Protein AF-A0A090KGE2-F1 (afdb_monomer_lite)

Foldseek 3Di:
DVVVVVVVVVVVVVVVVVVVVVVVVVVVCVQQVPPDPVSVVVQVVCVQQFPLSVCLSNVVADFFDFQVVSCVVGPFQDWDDLDQKIKTWGARVHHDDVPDDGQWTKMFMDGPRTTQWIWTGHPVDIGTSHHNDDPVRVVSVVVSVVVVVVVVVVVDD

Radius of gyration: 23.08 Å; chains: 1; bounding box: 48×28×90 Å

Secondary structure (DSSP, 8-state):
-HHHHHHHHHHHHHHHHHHHHHHHHHHHHHHHT--SHHHHHHHHHHHHH-HHHHHHHTTSS-TT-BHHHHHHTS--SEEEEETTEEEEEE-TT-SPPTT---SEEEEEEEETTEEEEEEEEETTEEEEEEE---HHHHHHHHHHHHHHHHHHHTT--

Structure (mmCIF, N/CA/C/O backbone):
data_AF-A0A090KGE2-F1
#
_entry.id   AF-A0A090KGE2-F1
#
loop_
_atom_site.group_PDB
_atom_site.id
_atom_site.type_symbol
_atom_site.label_atom_id
_atom_site.label_alt_id
_atom_site.label_comp_id
_atom_site.label_asym_id
_atom_site.label_entity_id
_atom_site.label_seq_id
_atom_site.pdbx_PDB_ins_code
_atom_site.Cartn_x
_atom_site.Cartn_y
_atom_site.Cartn_z
_atom_site.occupancy
_atom_site.B_iso_or_equiv
_atom_site.auth_seq_id
_atom_site.auth_comp_id
_atom_site.auth_asym_id
_atom_site.auth_atom_id
_atom_site.pdbx_PDB_model_num
ATOM 1 N N . MET A 1 1 ? 30.545 4.724 -55.487 1.00 61.41 1 MET A N 1
ATOM 2 C CA . MET A 1 1 ? 29.161 4.707 -54.943 1.00 61.41 1 MET A CA 1
ATOM 3 C C . MET A 1 1 ? 28.925 3.747 -53.760 1.00 61.41 1 MET A C 1
ATOM 5 O O . MET A 1 1 ? 28.133 4.095 -52.896 1.00 61.41 1 MET A O 1
ATOM 9 N N . GLY A 1 2 ? 29.614 2.603 -53.618 1.00 65.38 2 GLY A N 1
ATOM 10 C CA . GLY A 1 2 ? 29.309 1.614 -52.553 1.00 65.38 2 GLY A CA 1
ATOM 11 C C . GLY A 1 2 ? 29.518 2.047 -51.085 1.00 65.38 2 GLY A C 1
ATOM 12 O O . GLY A 1 2 ? 28.793 1.599 -50.198 1.00 65.38 2 GLY A O 1
ATOM 13 N N . ARG A 1 3 ? 30.453 2.966 -50.792 1.00 71.88 3 ARG A N 1
ATOM 14 C CA . ARG A 1 3 ? 30.736 3.408 -49.405 1.00 71.88 3 ARG A CA 1
ATOM 15 C C . ARG A 1 3 ? 29.619 4.265 -48.783 1.00 71.88 3 ARG A C 1
ATOM 17 O O . ARG A 1 3 ? 29.470 4.261 -47.562 1.00 71.88 3 ARG A O 1
ATOM 24 N N . ALA A 1 4 ? 28.825 4.969 -49.593 1.00 66.00 4 ALA A N 1
ATOM 25 C CA . ALA A 1 4 ? 27.730 5.817 -49.108 1.00 66.00 4 ALA A CA 1
ATOM 26 C C . ALA A 1 4 ? 26.524 4.987 -48.624 1.00 66.00 4 ALA A C 1
ATOM 28 O O . ALA A 1 4 ? 25.982 5.256 -47.554 1.00 66.00 4 ALA A O 1
ATOM 29 N N . LEU A 1 5 ? 26.177 3.917 -49.350 1.00 70.06 5 LEU A N 1
ATOM 30 C CA . LEU A 1 5 ? 25.080 3.002 -49.002 1.00 70.06 5 LEU A CA 1
ATOM 31 C C . LEU A 1 5 ? 25.370 2.178 -47.735 1.00 70.06 5 LEU A C 1
ATOM 33 O O . LEU A 1 5 ? 24.484 1.935 -46.917 1.00 70.06 5 LEU A O 1
ATOM 37 N N . LEU A 1 6 ? 26.632 1.794 -47.514 1.00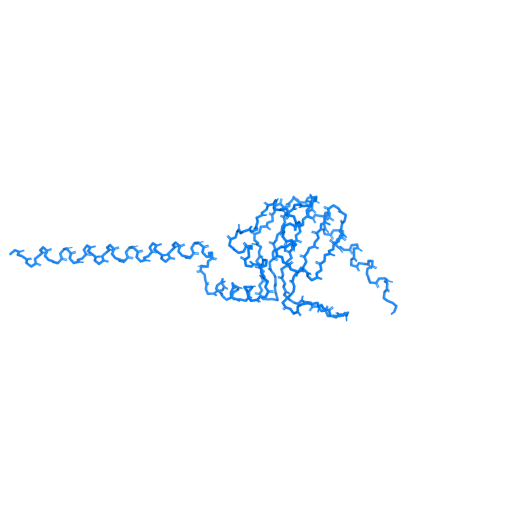 71.00 6 LEU A N 1
ATOM 38 C CA . LEU A 1 6 ? 27.039 1.101 -46.285 1.00 71.00 6 LEU A CA 1
ATOM 39 C C . LEU A 1 6 ? 26.922 1.999 -45.043 1.00 71.00 6 LEU A C 1
ATOM 41 O O . LEU A 1 6 ? 26.557 1.519 -43.968 1.00 71.00 6 LEU A O 1
ATOM 45 N N . ARG A 1 7 ? 27.195 3.305 -45.177 1.00 75.31 7 ARG A N 1
ATOM 46 C CA . ARG A 1 7 ? 27.075 4.270 -44.071 1.00 75.31 7 ARG A CA 1
ATOM 47 C C . ARG A 1 7 ? 25.619 4.506 -43.663 1.00 75.31 7 ARG A C 1
ATOM 49 O O . ARG A 1 7 ? 25.341 4.564 -42.467 1.00 75.31 7 ARG A O 1
ATOM 56 N N . THR A 1 8 ? 24.688 4.596 -44.613 1.00 77.62 8 THR A N 1
ATOM 57 C CA . THR A 1 8 ? 23.255 4.783 -44.312 1.00 77.62 8 THR A CA 1
ATOM 58 C C . THR A 1 8 ? 22.635 3.536 -43.685 1.00 77.62 8 THR A C 1
ATOM 60 O O . THR A 1 8 ? 21.885 3.658 -42.717 1.00 77.62 8 THR A O 1
ATOM 63 N N . ARG A 1 9 ? 23.004 2.334 -44.153 1.00 81.69 9 ARG A N 1
ATOM 64 C CA . ARG A 1 9 ? 22.551 1.065 -43.558 1.00 81.69 9 ARG A CA 1
ATOM 65 C C . ARG A 1 9 ? 23.031 0.902 -42.114 1.00 81.69 9 ARG A C 1
ATOM 67 O O . ARG A 1 9 ? 22.221 0.577 -41.253 1.00 81.69 9 ARG A O 1
ATOM 74 N N . LYS A 1 10 ? 24.311 1.184 -41.835 1.00 83.75 10 LYS A N 1
ATOM 75 C CA . LYS A 1 10 ? 24.852 1.149 -40.464 1.00 83.75 10 LYS A CA 1
ATOM 76 C C . LYS A 1 10 ? 24.126 2.132 -39.542 1.00 83.75 10 LYS A C 1
ATOM 78 O O . LYS A 1 10 ? 23.691 1.721 -38.477 1.00 83.75 10 LYS A O 1
ATOM 83 N N . ARG A 1 11 ? 23.911 3.381 -39.982 1.00 86.88 11 ARG A N 1
ATOM 84 C CA . ARG A 1 11 ? 23.159 4.385 -39.203 1.00 86.88 11 ARG A CA 1
ATOM 85 C C . ARG A 1 11 ? 21.742 3.921 -38.866 1.00 86.88 11 ARG A C 1
ATOM 87 O O . ARG A 1 11 ? 21.359 4.004 -37.710 1.00 86.88 11 ARG A O 1
ATOM 94 N N . ARG A 1 12 ? 20.998 3.379 -39.840 1.00 90.06 12 ARG A N 1
ATOM 95 C CA . ARG A 1 12 ? 19.636 2.864 -39.608 1.00 90.06 12 ARG A CA 1
ATOM 96 C C . ARG A 1 12 ? 19.611 1.736 -38.578 1.00 90.06 12 ARG A C 1
ATOM 98 O O . ARG A 1 12 ? 18.785 1.774 -37.679 1.00 90.06 12 ARG A O 1
ATOM 105 N N . ILE A 1 13 ? 20.539 0.780 -38.670 1.00 92.25 13 ILE A N 1
ATOM 106 C CA . ILE A 1 13 ? 20.633 -0.327 -37.704 1.00 92.25 13 ILE A CA 1
ATOM 107 C C . ILE A 1 13 ? 20.928 0.207 -36.299 1.00 92.25 13 ILE A C 1
ATOM 109 O O . ILE A 1 13 ? 20.253 -0.184 -35.352 1.00 92.25 13 ILE A O 1
ATOM 113 N N . THR A 1 14 ? 21.888 1.128 -36.159 1.00 92.94 14 THR A N 1
ATOM 114 C CA . THR A 1 14 ? 22.209 1.731 -34.859 1.00 92.94 14 THR A CA 1
ATOM 115 C C . THR A 1 14 ? 21.016 2.491 -34.284 1.00 92.94 14 THR A C 1
ATOM 117 O O . THR A 1 14 ? 20.705 2.312 -33.112 1.00 92.94 14 THR A O 1
ATOM 120 N N . THR A 1 15 ? 20.305 3.284 -35.093 1.00 94.19 15 THR A N 1
ATOM 121 C CA . THR A 1 15 ? 19.100 3.994 -34.641 1.00 94.19 15 THR A CA 1
ATOM 122 C C . THR A 1 15 ? 18.014 3.020 -34.189 1.00 94.19 15 THR A C 1
ATOM 124 O O . THR A 1 15 ? 17.496 3.181 -33.091 1.00 94.19 15 THR A O 1
ATOM 127 N N . CYS A 1 16 ? 17.717 1.973 -34.967 1.00 94.94 16 CYS A N 1
ATOM 128 C CA . CYS A 1 16 ? 16.731 0.961 -34.580 1.00 94.94 16 CYS A CA 1
ATOM 129 C C . CYS A 1 16 ? 17.111 0.245 -33.276 1.00 94.94 16 CYS A C 1
ATOM 131 O O . CYS A 1 16 ? 16.254 0.064 -32.417 1.00 94.94 16 CYS A O 1
ATOM 133 N N . ALA A 1 17 ? 18.384 -0.126 -33.107 1.00 96.00 17 ALA A N 1
ATOM 134 C CA . ALA A 1 17 ? 18.860 -0.778 -31.890 1.00 96.00 17 ALA A CA 1
ATOM 135 C C . ALA A 1 17 ? 18.731 0.138 -30.662 1.00 96.00 17 ALA A C 1
ATOM 137 O O . ALA A 1 17 ? 18.222 -0.291 -29.631 1.00 96.00 17 ALA A O 1
ATOM 138 N N . VAL A 1 18 ? 19.122 1.412 -30.781 1.00 96.62 18 VAL A N 1
ATOM 139 C CA . VAL A 1 18 ? 18.987 2.395 -29.693 1.00 96.62 18 VAL A CA 1
ATOM 140 C C . VAL A 1 18 ? 17.517 2.625 -29.341 1.00 96.62 18 VAL A C 1
ATOM 142 O O . VAL A 1 18 ? 17.166 2.590 -28.164 1.00 96.62 18 VAL A O 1
ATOM 145 N N . SER A 1 19 ? 16.642 2.801 -30.336 1.00 96.44 19 SER A N 1
ATOM 146 C CA . SER A 1 19 ? 15.202 2.962 -30.103 1.00 96.44 19 SER A CA 1
ATOM 147 C C . SER A 1 19 ? 14.593 1.744 -29.410 1.00 96.44 19 SER A C 1
ATOM 149 O O . SER A 1 19 ? 13.829 1.911 -28.464 1.00 96.44 19 SER A O 1
ATOM 151 N N . LEU A 1 20 ? 14.963 0.528 -29.823 1.00 97.44 20 LEU A N 1
ATOM 152 C CA . LEU A 1 20 ? 14.487 -0.702 -29.190 1.00 97.44 20 LEU A CA 1
ATOM 153 C C . LEU A 1 20 ? 14.943 -0.798 -27.727 1.00 97.44 20 LEU A C 1
ATOM 155 O O . LEU A 1 20 ? 14.132 -1.108 -26.858 1.00 97.44 20 LEU A O 1
ATOM 159 N N . CYS A 1 21 ? 16.208 -0.477 -27.442 1.00 97.12 21 CYS A N 1
ATOM 160 C CA . CYS A 1 21 ? 16.724 -0.438 -26.073 1.00 97.12 21 CYS A CA 1
ATOM 161 C C . CYS A 1 21 ? 15.972 0.578 -25.205 1.00 97.12 21 CYS A C 1
ATOM 163 O O . CYS A 1 21 ? 15.610 0.263 -24.075 1.00 97.12 21 CYS A O 1
ATOM 165 N N . LEU A 1 22 ? 15.694 1.776 -25.726 1.00 96.88 22 LEU A N 1
ATOM 166 C CA . LEU A 1 22 ? 14.942 2.796 -24.991 1.00 96.88 22 LEU A CA 1
ATOM 167 C C . LEU A 1 22 ? 13.507 2.346 -24.698 1.00 96.88 22 LEU A C 1
ATOM 169 O O . LEU A 1 22 ? 13.051 2.489 -23.567 1.00 96.88 22 LEU A O 1
ATOM 173 N N . VAL A 1 23 ? 12.817 1.752 -25.676 1.00 97.25 23 VAL A N 1
ATOM 174 C CA . VAL A 1 23 ? 11.467 1.199 -25.474 1.00 97.25 23 VAL A CA 1
ATOM 175 C C . VAL A 1 23 ? 11.485 0.090 -24.424 1.00 97.25 23 VAL A C 1
ATOM 177 O O . VAL A 1 23 ? 10.616 0.072 -23.555 1.00 97.25 23 VAL A O 1
ATOM 180 N N . ALA A 1 24 ? 12.480 -0.799 -24.452 1.00 96.69 24 ALA A N 1
ATOM 181 C CA . ALA A 1 24 ? 12.616 -1.865 -23.462 1.00 96.69 24 ALA A CA 1
ATOM 182 C C . ALA A 1 24 ? 12.844 -1.314 -22.044 1.00 96.69 24 ALA A C 1
ATOM 184 O O . ALA A 1 24 ? 12.183 -1.757 -21.106 1.00 96.69 24 ALA A O 1
ATOM 185 N N . ILE A 1 25 ? 13.719 -0.313 -21.887 1.00 95.69 25 ILE A N 1
ATOM 186 C CA . ILE A 1 25 ? 13.982 0.338 -20.594 1.00 95.69 25 ILE A CA 1
ATOM 187 C C . ILE A 1 25 ? 12.724 1.042 -20.078 1.00 95.69 25 ILE A C 1
ATOM 189 O O . ILE A 1 25 ? 12.342 0.830 -18.932 1.00 95.69 25 ILE A O 1
ATOM 193 N N . LEU A 1 26 ? 12.045 1.828 -20.918 1.00 95.62 26 LEU A N 1
ATOM 194 C CA . LEU A 1 26 ? 10.816 2.527 -20.528 1.00 95.62 26 LEU A CA 1
ATOM 195 C C . LEU A 1 26 ? 9.692 1.551 -20.168 1.00 95.62 26 LEU A C 1
ATOM 197 O O . LEU A 1 26 ? 8.982 1.771 -19.190 1.00 95.62 26 LEU A O 1
ATOM 201 N N . SER A 1 27 ? 9.565 0.451 -20.912 1.00 94.69 27 SER A N 1
ATOM 202 C CA . SER A 1 27 ? 8.592 -0.605 -20.613 1.00 94.69 27 SER A CA 1
ATOM 203 C C . SER A 1 27 ? 8.903 -1.282 -19.279 1.00 94.69 27 SER A C 1
ATOM 205 O O . SER A 1 27 ? 7.994 -1.508 -18.485 1.00 94.69 27 SER A O 1
ATOM 207 N N . ALA A 1 28 ? 10.181 -1.546 -18.987 1.00 93.50 28 ALA A N 1
ATOM 208 C CA . ALA A 1 28 ? 10.601 -2.083 -17.698 1.00 93.50 28 ALA A CA 1
ATOM 209 C C . ALA A 1 28 ? 10.335 -1.087 -16.554 1.00 93.50 28 ALA A C 1
ATOM 211 O O . ALA A 1 28 ? 9.705 -1.454 -15.568 1.00 93.50 28 ALA A O 1
ATOM 212 N N . CYS A 1 29 ? 10.723 0.182 -16.686 1.00 94.00 29 CYS A N 1
ATOM 213 C CA . CYS A 1 29 ? 10.439 1.212 -15.679 1.00 94.00 29 CYS A CA 1
ATOM 214 C C . CYS A 1 29 ? 8.935 1.381 -15.429 1.00 94.00 29 CYS A C 1
ATOM 216 O O . CYS A 1 29 ? 8.513 1.503 -14.279 1.00 94.00 29 CYS A O 1
ATOM 218 N N . SER A 1 30 ? 8.125 1.330 -16.490 1.00 92.12 30 SER A N 1
ATOM 219 C CA . SER A 1 30 ? 6.667 1.408 -16.406 1.00 92.12 30 SER A CA 1
ATOM 220 C C . SER A 1 30 ? 6.066 0.186 -15.707 1.00 92.12 30 SER A C 1
ATOM 222 O O . SER A 1 30 ? 5.329 0.359 -14.737 1.00 92.12 30 SER A O 1
ATOM 224 N N . TYR A 1 31 ? 6.436 -1.032 -16.122 1.00 91.81 31 TYR A N 1
ATOM 225 C CA . TYR A 1 31 ? 5.950 -2.280 -15.521 1.00 91.81 31 TYR A CA 1
ATOM 226 C C . TYR A 1 31 ? 6.325 -2.380 -14.040 1.00 91.81 31 TYR A C 1
ATOM 228 O O . TYR A 1 31 ? 5.485 -2.669 -13.195 1.00 91.81 31 TYR A O 1
ATOM 236 N N . TRP A 1 32 ? 7.582 -2.078 -13.708 1.00 91.94 32 TRP A N 1
ATOM 237 C CA . TRP A 1 32 ? 8.069 -2.119 -12.332 1.00 91.94 32 TRP A CA 1
ATOM 238 C C . TRP A 1 32 ? 7.671 -0.882 -11.528 1.00 91.94 32 TRP A C 1
ATOM 240 O O . TRP A 1 32 ? 7.913 -0.860 -10.329 1.00 91.94 32 TRP A O 1
ATOM 250 N N . ARG A 1 33 ? 7.089 0.153 -12.148 1.00 91.94 33 ARG A N 1
ATOM 251 C CA . ARG A 1 33 ? 6.740 1.439 -11.515 1.00 91.94 33 ARG A CA 1
ATOM 252 C C . ARG A 1 33 ? 7.921 2.085 -10.769 1.00 91.94 33 ARG A C 1
ATOM 254 O O . ARG A 1 33 ? 7.728 2.697 -9.719 1.00 91.94 33 ARG A O 1
ATOM 261 N N . ILE A 1 34 ? 9.134 1.926 -11.302 1.00 94.56 34 ILE A N 1
ATOM 262 C CA . ILE A 1 34 ? 10.385 2.477 -10.758 1.00 94.56 34 ILE A CA 1
ATOM 263 C C . ILE A 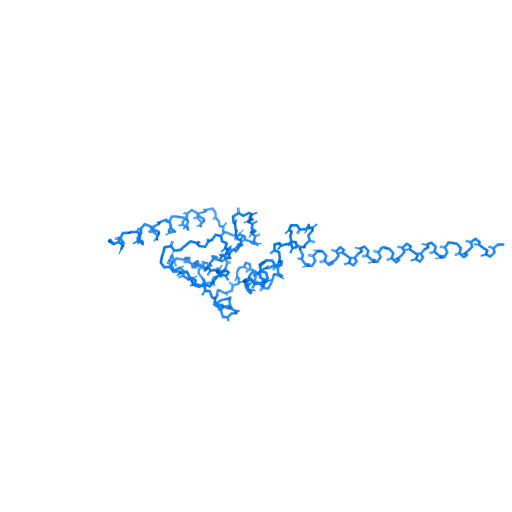1 34 ? 10.899 3.525 -11.745 1.00 94.56 34 ILE A C 1
ATOM 265 O O . ILE A 1 34 ? 11.403 3.182 -12.816 1.00 94.56 34 ILE A O 1
ATOM 269 N N . TRP A 1 35 ? 10.771 4.800 -11.373 1.00 94.44 35 TRP A N 1
ATOM 270 C CA . TRP A 1 35 ? 11.193 5.943 -12.196 1.00 94.44 35 TRP A CA 1
ATOM 271 C C . TRP A 1 35 ? 12.401 6.675 -11.620 1.00 94.44 35 TRP A C 1
ATOM 273 O O . TRP A 1 35 ? 13.063 7.439 -12.319 1.00 94.44 35 TRP A O 1
ATOM 283 N N . SER A 1 36 ? 12.704 6.431 -10.349 1.00 94.00 36 SER A N 1
ATOM 284 C CA . SER A 1 36 ? 13.794 7.071 -9.631 1.00 94.00 36 SER A CA 1
ATOM 285 C C . SER A 1 36 ? 14.593 6.066 -8.804 1.00 94.00 36 SER A C 1
ATOM 287 O O . SER A 1 36 ? 14.133 4.966 -8.486 1.00 94.00 36 SER A O 1
ATOM 289 N N . TYR A 1 37 ? 15.798 6.469 -8.395 1.00 93.88 37 TYR A N 1
ATOM 290 C CA . TYR A 1 37 ? 16.566 5.718 -7.401 1.00 93.88 37 TYR A CA 1
ATOM 291 C C . TYR A 1 37 ? 15.807 5.597 -6.066 1.00 93.88 37 TYR A C 1
ATOM 293 O O . TYR A 1 37 ? 15.887 4.563 -5.403 1.00 93.88 37 TYR A O 1
ATOM 301 N N . GLY A 1 38 ? 15.018 6.617 -5.707 1.00 94.44 38 GLY A N 1
ATOM 302 C CA . GLY A 1 38 ? 14.137 6.593 -4.540 1.00 94.44 38 GLY A CA 1
ATOM 303 C C . GLY A 1 38 ? 13.139 5.437 -4.604 1.00 94.44 38 GLY A C 1
ATOM 304 O O . GLY A 1 38 ? 13.095 4.628 -3.678 1.00 94.44 38 GLY A O 1
ATOM 305 N N . ASP A 1 39 ? 12.434 5.283 -5.729 1.00 93.50 39 ASP A N 1
ATOM 306 C CA . ASP A 1 39 ? 11.496 4.172 -5.943 1.00 93.50 39 ASP A CA 1
ATOM 307 C C . ASP A 1 39 ? 12.188 2.813 -5.865 1.00 93.50 39 ASP A C 1
ATOM 309 O O . ASP A 1 39 ? 11.660 1.893 -5.247 1.00 93.50 39 ASP A O 1
ATOM 313 N N . LEU A 1 40 ? 13.381 2.684 -6.458 1.00 94.56 40 LEU A N 1
ATOM 314 C CA . LEU A 1 40 ? 14.150 1.441 -6.408 1.00 94.56 40 LEU A CA 1
ATOM 315 C C . LEU A 1 40 ? 14.540 1.089 -4.968 1.00 94.56 40 LEU A C 1
ATOM 317 O O . LEU A 1 40 ? 14.370 -0.053 -4.540 1.00 94.56 40 LEU A O 1
ATOM 321 N N . SER A 1 41 ? 15.049 2.065 -4.214 1.00 94.31 41 SER A N 1
ATOM 322 C CA . SER A 1 41 ? 15.445 1.871 -2.817 1.00 94.31 41 SER A CA 1
ATOM 323 C C . SER A 1 41 ? 14.251 1.486 -1.939 1.00 94.31 41 SER A C 1
ATOM 325 O O . SER A 1 41 ? 14.347 0.553 -1.137 1.00 94.31 41 SER A O 1
ATOM 327 N N . LEU A 1 42 ? 13.104 2.135 -2.157 1.00 94.00 42 LEU A N 1
ATOM 328 C CA . LEU A 1 42 ? 11.859 1.850 -1.464 1.00 94.00 42 LEU A CA 1
ATOM 329 C C . LEU A 1 42 ? 11.324 0.462 -1.827 1.00 94.00 42 LEU A C 1
ATOM 331 O O . LEU A 1 42 ? 10.978 -0.310 -0.938 1.00 94.00 42 LEU A O 1
ATOM 335 N N . TYR A 1 43 ? 11.319 0.109 -3.112 1.00 94.56 43 TYR A N 1
ATOM 336 C CA . TYR A 1 43 ? 10.922 -1.213 -3.589 1.00 94.56 43 TYR A CA 1
ATOM 337 C C . TYR A 1 43 ? 11.763 -2.322 -2.952 1.00 94.56 43 TYR A C 1
ATOM 339 O O . TYR A 1 43 ? 11.218 -3.300 -2.441 1.00 94.56 43 TYR A O 1
ATOM 347 N N . LEU A 1 44 ? 13.093 -2.174 -2.949 1.00 93.06 44 LEU A N 1
ATOM 348 C CA . LEU A 1 44 ? 13.999 -3.161 -2.360 1.00 93.06 44 LEU A CA 1
ATOM 349 C C . LEU A 1 44 ? 13.803 -3.297 -0.848 1.00 93.06 44 LEU A C 1
ATOM 351 O O . LEU A 1 44 ? 13.886 -4.415 -0.336 1.00 93.06 44 LEU A O 1
ATOM 355 N N . ARG A 1 45 ? 13.519 -2.190 -0.150 1.00 91.62 45 ARG A N 1
ATOM 356 C CA . ARG A 1 45 ? 13.159 -2.200 1.271 1.00 91.62 45 ARG A CA 1
ATOM 357 C C . ARG A 1 45 ? 11.853 -2.970 1.480 1.00 91.62 45 ARG A C 1
ATOM 359 O O . ARG A 1 45 ? 11.852 -4.001 2.142 1.00 91.62 45 ARG A O 1
ATOM 366 N N . LEU A 1 46 ? 10.764 -2.547 0.843 1.00 91.81 46 LEU A N 1
ATOM 367 C CA . LEU A 1 46 ? 9.434 -3.135 1.039 1.00 91.81 46 LEU A CA 1
ATOM 368 C C . LEU A 1 46 ? 9.356 -4.610 0.627 1.00 91.81 46 LEU A C 1
ATOM 370 O O . LEU A 1 46 ? 8.758 -5.411 1.343 1.00 91.81 46 LEU A O 1
ATOM 374 N N . ARG A 1 47 ? 10.020 -4.996 -0.470 1.00 90.81 47 ARG A N 1
ATOM 375 C CA . ARG A 1 47 ? 10.073 -6.389 -0.942 1.00 90.81 47 ARG A CA 1
ATOM 376 C C . ARG A 1 47 ? 10.651 -7.345 0.104 1.00 90.81 47 ARG A C 1
ATOM 378 O O . ARG A 1 47 ? 10.251 -8.504 0.131 1.00 90.81 47 ARG A O 1
ATOM 385 N N . ARG A 1 48 ? 11.606 -6.897 0.925 1.00 85.88 48 ARG A N 1
ATOM 386 C CA . ARG A 1 48 ? 12.220 -7.740 1.965 1.00 85.88 48 ARG A CA 1
ATOM 387 C C . ARG A 1 48 ? 11.315 -7.935 3.175 1.00 85.88 48 ARG A C 1
ATOM 389 O O . ARG A 1 48 ? 11.427 -8.959 3.834 1.00 85.88 48 ARG A O 1
ATOM 396 N N . HIS A 1 49 ? 10.455 -6.963 3.458 1.00 83.31 49 HIS A N 1
ATOM 397 C CA . HIS A 1 49 ? 9.753 -6.877 4.735 1.00 83.31 49 HIS A CA 1
ATOM 398 C C . HIS A 1 49 ? 8.287 -7.288 4.669 1.00 83.31 49 HIS A C 1
ATOM 400 O O . HIS A 1 49 ? 7.734 -7.726 5.669 1.00 83.31 49 HIS A O 1
ATOM 406 N N . SER A 1 50 ? 7.642 -7.145 3.512 1.00 88.00 50 SER A N 1
ATOM 407 C CA . SER A 1 50 ? 6.206 -7.369 3.408 1.00 88.00 50 SER A CA 1
ATOM 408 C C . SER A 1 50 ? 5.845 -7.980 2.052 1.00 88.00 50 SER A C 1
ATOM 410 O O . SER A 1 50 ? 5.850 -7.279 1.032 1.00 88.00 50 SER A O 1
ATOM 412 N N . PRO A 1 51 ? 5.493 -9.283 2.011 1.00 90.88 51 PRO A N 1
ATOM 413 C CA . PRO A 1 51 ? 4.963 -9.917 0.805 1.00 90.88 51 PRO A CA 1
ATOM 414 C C . PRO A 1 51 ? 3.747 -9.170 0.246 1.00 90.88 51 PRO A C 1
ATOM 416 O O . PRO A 1 51 ? 3.599 -9.062 -0.971 1.00 90.88 51 PRO A O 1
ATOM 419 N N . VAL A 1 52 ? 2.917 -8.585 1.120 1.00 95.12 52 VAL A N 1
ATOM 420 C CA . VAL A 1 52 ? 1.760 -7.797 0.689 1.00 95.12 52 VAL A CA 1
ATOM 421 C C . VAL A 1 52 ? 2.168 -6.467 0.055 1.00 95.12 52 VAL A C 1
ATOM 423 O O . VAL A 1 52 ? 1.595 -6.095 -0.963 1.00 95.12 52 VAL A O 1
ATOM 426 N N . ALA A 1 53 ? 3.211 -5.789 0.549 1.00 95.19 53 ALA A N 1
ATOM 427 C CA . ALA A 1 53 ? 3.726 -4.581 -0.101 1.00 95.19 53 ALA A CA 1
ATOM 428 C C . ALA A 1 53 ? 4.249 -4.880 -1.513 1.00 95.19 53 ALA A C 1
ATOM 430 O O . ALA A 1 53 ? 4.023 -4.105 -2.441 1.00 95.19 53 ALA A O 1
ATOM 431 N N . HIS A 1 54 ? 4.894 -6.034 -1.706 1.00 94.19 54 HIS A N 1
ATOM 432 C CA . HIS A 1 54 ? 5.302 -6.489 -3.033 1.00 94.19 54 HIS A CA 1
ATOM 433 C C . HIS A 1 54 ? 4.097 -6.764 -3.948 1.00 94.19 54 HIS A C 1
ATOM 435 O O . HIS A 1 54 ? 4.094 -6.332 -5.102 1.00 94.19 54 HIS A O 1
ATOM 441 N N . ALA A 1 55 ? 3.060 -7.429 -3.431 1.00 95.56 55 ALA A N 1
ATOM 442 C CA . ALA A 1 55 ? 1.829 -7.691 -4.174 1.00 95.56 55 ALA A CA 1
ATOM 443 C C . ALA A 1 55 ? 1.092 -6.395 -4.564 1.00 95.56 55 ALA A C 1
ATOM 445 O O . ALA A 1 55 ? 0.636 -6.264 -5.699 1.00 95.56 55 ALA A O 1
ATOM 446 N N . LEU A 1 56 ? 1.039 -5.409 -3.664 1.00 96.38 56 LEU A N 1
ATOM 447 C CA . LEU A 1 56 ? 0.502 -4.071 -3.929 1.00 96.38 56 LEU A CA 1
ATOM 448 C C . LEU A 1 56 ? 1.315 -3.327 -4.992 1.00 96.38 56 LEU A C 1
ATOM 450 O O . LEU A 1 56 ? 0.751 -2.693 -5.884 1.00 96.38 56 LEU A O 1
ATOM 454 N N . TRP A 1 57 ? 2.645 -3.420 -4.930 1.00 96.06 57 TRP A N 1
ATOM 455 C CA . TRP A 1 57 ? 3.536 -2.744 -5.871 1.00 96.06 57 TRP A CA 1
ATOM 456 C C . TRP A 1 57 ? 3.291 -3.179 -7.319 1.00 96.06 57 TRP A C 1
ATOM 458 O O . TRP A 1 57 ? 3.226 -2.335 -8.216 1.00 96.06 57 TRP A O 1
ATOM 468 N N . HIS A 1 58 ? 3.112 -4.485 -7.528 1.00 94.19 58 HIS A N 1
ATOM 469 C CA . HIS A 1 58 ? 2.865 -5.090 -8.841 1.00 94.19 58 HIS A CA 1
ATOM 470 C C . HIS A 1 58 ? 1.379 -5.184 -9.211 1.00 94.19 58 HIS A C 1
ATOM 472 O O . HIS A 1 58 ? 1.048 -5.719 -10.263 1.00 94.19 58 HIS A O 1
ATOM 478 N N . GLY A 1 59 ? 0.477 -4.655 -8.376 1.00 94.69 59 GLY A N 1
ATOM 479 C CA . GLY A 1 59 ? -0.960 -4.635 -8.659 1.00 94.69 59 GLY A CA 1
ATOM 480 C C . GLY A 1 59 ? -1.646 -6.002 -8.587 1.00 94.69 59 GLY A C 1
ATOM 481 O O . GLY A 1 59 ? -2.709 -6.172 -9.171 1.00 94.69 59 GLY A O 1
ATOM 482 N N . ALA A 1 60 ? -1.064 -6.973 -7.878 1.00 95.44 60 ALA A N 1
ATOM 483 C CA . ALA A 1 60 ? -1.736 -8.236 -7.561 1.00 95.44 60 ALA A CA 1
ATOM 484 C C . ALA A 1 60 ? -2.830 -8.052 -6.492 1.00 95.44 60 ALA A C 1
ATOM 486 O O . ALA A 1 60 ? -3.776 -8.831 -6.434 1.00 95.44 60 ALA A O 1
ATOM 487 N N . VAL A 1 61 ? -2.708 -7.005 -5.669 1.00 97.25 61 VAL A N 1
ATOM 488 C CA . VAL A 1 61 ? -3.745 -6.537 -4.742 1.00 97.25 61 VAL A CA 1
ATOM 489 C C . VAL A 1 61 ? -4.198 -5.151 -5.194 1.00 97.25 61 VAL A C 1
ATOM 491 O O . VAL A 1 61 ? -3.383 -4.238 -5.333 1.00 97.25 61 VAL A O 1
ATOM 494 N N . LEU A 1 62 ? -5.499 -5.006 -5.438 1.00 97.88 62 LEU A N 1
ATOM 495 C CA . LEU A 1 62 ? -6.135 -3.811 -6.003 1.00 97.88 62 LEU A CA 1
ATOM 496 C C . LEU A 1 62 ? -7.290 -3.317 -5.112 1.00 97.88 62 LEU A C 1
ATOM 498 O O . LEU A 1 62 ? -7.770 -4.086 -4.268 1.00 97.88 62 LEU A O 1
ATOM 502 N N . PRO A 1 63 ? -7.789 -2.080 -5.312 1.00 98.50 63 PRO A N 1
ATOM 503 C CA . PRO A 1 63 ? -9.046 -1.647 -4.708 1.00 98.50 63 PRO A CA 1
ATOM 504 C C . PRO A 1 63 ? -10.163 -2.673 -4.933 1.00 98.50 63 PRO A C 1
ATOM 506 O O . PRO A 1 63 ? -10.303 -3.226 -6.024 1.00 98.50 63 PRO A O 1
ATOM 509 N N . GLY A 1 64 ? -10.950 -2.944 -3.895 1.00 98.31 64 GLY A N 1
ATOM 510 C CA . GLY A 1 64 ? -12.058 -3.896 -3.924 1.00 98.31 64 GLY A CA 1
ATOM 511 C C . GLY A 1 64 ? -11.669 -5.368 -3.751 1.00 98.31 64 GLY A C 1
ATOM 512 O O . GLY A 1 64 ? -12.571 -6.209 -3.699 1.00 98.31 64 GLY A O 1
ATOM 513 N N . SER A 1 65 ? -10.373 -5.698 -3.644 1.00 98.31 65 SER A N 1
ATOM 514 C CA . SER A 1 65 ? -9.922 -7.071 -3.362 1.00 98.31 65 SER A CA 1
ATOM 515 C C . SER A 1 65 ? -10.516 -7.579 -2.046 1.00 98.31 65 SER A C 1
ATOM 517 O O . SER A 1 65 ? -10.636 -6.818 -1.084 1.00 98.31 65 SER A O 1
ATOM 519 N N . GLN A 1 66 ? -10.869 -8.866 -2.006 1.00 98.06 66 GLN A N 1
ATOM 520 C CA . GLN A 1 66 ? -11.428 -9.504 -0.812 1.00 98.06 66 GLN A CA 1
ATOM 521 C C . GLN A 1 66 ? -10.360 -9.614 0.274 1.00 98.06 66 GLN A C 1
ATOM 523 O O . GLN A 1 66 ? -9.294 -10.189 0.040 1.00 98.06 66 GLN A O 1
ATOM 528 N N . ILE A 1 67 ? -10.658 -9.104 1.467 1.00 96.94 67 ILE A N 1
ATOM 529 C CA . ILE A 1 67 ? -9.682 -9.027 2.552 1.00 96.94 67 ILE A CA 1
ATOM 530 C C . ILE A 1 67 ? -9.203 -10.405 3.006 1.00 96.94 67 ILE A C 1
ATOM 532 O O . ILE A 1 67 ? -8.009 -10.592 3.214 1.00 96.94 67 ILE A O 1
ATOM 536 N N . ASP A 1 68 ? -10.090 -11.399 3.021 1.00 96.44 68 ASP A N 1
ATOM 537 C CA . ASP A 1 68 ? -9.756 -12.771 3.415 1.00 96.44 68 ASP A CA 1
ATOM 538 C C . ASP A 1 68 ? -8.714 -13.407 2.492 1.00 96.44 68 ASP A C 1
ATOM 540 O O . ASP A 1 68 ? -7.849 -14.149 2.947 1.00 96.44 68 ASP A O 1
ATOM 544 N N . GLN A 1 69 ? -8.741 -13.085 1.194 1.00 95.62 69 GLN A N 1
ATOM 545 C CA . GLN A 1 69 ? -7.731 -13.569 0.247 1.00 95.62 69 GLN A CA 1
ATOM 546 C C . GLN A 1 69 ? -6.370 -12.913 0.508 1.00 95.62 69 GLN A C 1
ATOM 548 O O . GLN A 1 69 ? -5.332 -13.567 0.410 1.00 95.62 69 GLN A O 1
ATOM 553 N N . VAL A 1 70 ? -6.375 -11.631 0.886 1.00 95.75 70 VAL A N 1
ATOM 554 C CA . VAL A 1 70 ? -5.158 -10.876 1.215 1.00 95.75 70 VAL A CA 1
ATOM 555 C C . VAL A 1 70 ? -4.567 -11.328 2.555 1.00 95.75 70 VAL A C 1
ATOM 557 O O . VAL A 1 70 ? -3.348 -11.456 2.694 1.00 95.75 70 VAL A O 1
ATOM 560 N N . ILE A 1 71 ? -5.417 -11.649 3.530 1.00 94.94 71 ILE A N 1
ATOM 561 C CA . ILE A 1 71 ? -4.998 -12.280 4.783 1.00 94.94 71 ILE A CA 1
ATOM 562 C C . ILE A 1 71 ? -4.479 -13.691 4.502 1.00 94.94 71 ILE A C 1
ATOM 564 O O . ILE A 1 71 ? -3.437 -14.045 5.021 1.00 94.94 71 ILE A O 1
ATOM 568 N N . ALA A 1 72 ? -5.118 -14.482 3.637 1.00 92.75 72 ALA A N 1
ATOM 569 C CA . ALA A 1 72 ? -4.659 -15.839 3.332 1.00 92.75 72 ALA A CA 1
ATOM 570 C C . ALA A 1 72 ? -3.287 -15.875 2.633 1.00 92.75 72 ALA A C 1
ATOM 572 O O . ALA A 1 72 ? -2.505 -16.800 2.852 1.00 92.75 72 ALA A O 1
ATOM 573 N N . MET A 1 73 ? -2.971 -14.876 1.797 1.00 89.62 73 MET A N 1
ATOM 574 C CA . MET A 1 73 ? -1.676 -14.793 1.105 1.00 89.62 73 MET A CA 1
ATOM 575 C C . MET A 1 73 ? -0.533 -14.258 1.980 1.00 89.62 73 MET A C 1
ATOM 577 O O . MET A 1 73 ? 0.618 -14.241 1.539 1.00 89.62 73 MET A O 1
ATOM 581 N N . SER A 1 74 ? -0.826 -13.761 3.181 1.00 88.56 74 SER A N 1
ATOM 582 C CA . SER A 1 74 ? 0.152 -13.097 4.041 1.00 88.56 74 SER A CA 1
ATOM 583 C C . SER A 1 74 ? -0.057 -13.469 5.513 1.00 88.56 74 SER A C 1
ATOM 585 O O . SER A 1 74 ? -0.936 -14.244 5.855 1.00 88.56 74 SER A O 1
ATOM 587 N N . ARG A 1 75 ? 0.801 -13.004 6.419 1.00 89.38 75 ARG A N 1
ATOM 588 C CA . ARG A 1 75 ? 0.556 -13.130 7.863 1.00 89.38 75 ARG A CA 1
ATOM 589 C C . ARG A 1 75 ? 0.580 -11.727 8.451 1.00 89.38 75 ARG A C 1
ATOM 591 O O . ARG A 1 75 ? 1.677 -11.190 8.597 1.00 89.38 75 ARG A O 1
ATOM 598 N N . PRO A 1 76 ? -0.583 -11.089 8.659 1.00 94.12 76 PRO A N 1
ATOM 599 C CA . PRO A 1 76 ? -0.618 -9.764 9.258 1.00 94.12 76 PRO A CA 1
ATOM 600 C C . PRO A 1 76 ? -0.158 -9.823 10.713 1.00 94.12 76 PRO A C 1
ATOM 602 O O . PRO A 1 76 ? -0.390 -10.823 11.390 1.00 94.12 76 PRO A O 1
ATOM 605 N N . ASN A 1 77 ? 0.477 -8.751 11.183 1.00 93.88 77 ASN A N 1
ATOM 606 C CA . ASN A 1 77 ? 0.897 -8.639 12.581 1.00 93.88 77 ASN A CA 1
ATOM 607 C C . ASN A 1 77 ? -0.272 -8.219 13.460 1.00 93.88 77 ASN A C 1
ATOM 609 O O . ASN A 1 77 ? -0.461 -8.744 14.552 1.00 93.88 77 ASN A O 1
ATOM 613 N N . PHE A 1 78 ? -1.087 -7.292 12.957 1.00 92.31 78 PHE A N 1
ATOM 614 C CA . PHE A 1 78 ? -2.257 -6.814 13.671 1.00 92.31 78 PHE A CA 1
ATOM 615 C C . PHE A 1 78 ? -3.457 -6.712 12.747 1.00 92.31 78 PHE A C 1
ATOM 617 O O . PHE A 1 78 ? -3.358 -6.255 11.607 1.00 92.31 78 PHE A O 1
ATOM 624 N N . ILE A 1 79 ? -4.600 -7.109 13.291 1.00 95.12 79 ILE A N 1
ATOM 625 C CA . ILE A 1 79 ? -5.915 -6.922 12.700 1.00 95.12 79 ILE A CA 1
ATOM 626 C C . ILE A 1 79 ? -6.737 -6.147 13.728 1.00 9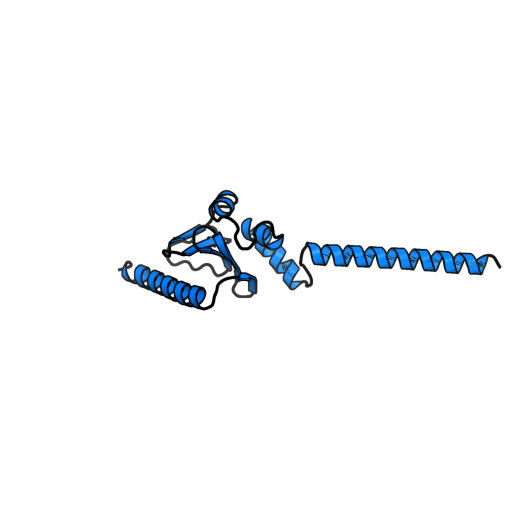5.12 79 ILE A C 1
ATOM 628 O O . ILE A 1 79 ? -6.890 -6.582 14.869 1.00 95.12 79 ILE A O 1
ATOM 632 N N . TYR A 1 80 ? -7.225 -4.980 13.330 1.00 94.88 80 TYR A N 1
ATOM 633 C CA . TYR A 1 80 ? -8.057 -4.104 14.140 1.00 94.88 80 TYR A CA 1
ATOM 634 C C . TYR A 1 80 ? -9.465 -4.113 13.561 1.00 94.88 80 TYR A C 1
ATOM 636 O O . TYR A 1 80 ? -9.679 -3.627 12.447 1.00 94.88 80 TYR A O 1
ATOM 644 N N . ASP A 1 81 ? -10.407 -4.653 14.324 1.00 96.62 81 ASP A N 1
ATOM 645 C CA . ASP A 1 81 ? -11.830 -4.519 14.038 1.00 96.62 81 ASP A CA 1
ATOM 646 C C . ASP A 1 81 ? -12.314 -3.162 14.560 1.00 96.62 81 ASP A C 1
ATOM 648 O O . ASP A 1 81 ? -12.212 -2.860 15.752 1.00 96.62 81 ASP A O 1
ATOM 652 N N . LEU A 1 82 ? -12.773 -2.322 13.637 1.00 96.88 82 LEU A N 1
ATOM 653 C CA . LEU A 1 82 ? -13.286 -0.982 13.886 1.00 96.88 82 LEU A CA 1
ATOM 654 C C . LEU A 1 82 ? -14.751 -0.895 13.426 1.00 96.88 82 LEU A C 1
ATOM 656 O O . LEU A 1 82 ? -15.181 0.138 12.918 1.00 96.88 82 LEU A O 1
ATOM 660 N N . GLY A 1 83 ? -15.525 -1.978 13.549 1.00 95.56 83 GLY A N 1
ATOM 661 C CA . GLY A 1 83 ? -16.928 -2.035 13.141 1.00 95.56 83 GLY A CA 1
ATOM 662 C C . GLY A 1 83 ? -17.065 -2.245 11.629 1.00 95.56 83 GLY A C 1
ATOM 663 O O . GLY A 1 83 ? -16.740 -3.323 11.141 1.00 95.56 83 GLY A O 1
ATOM 664 N N . PRO A 1 84 ? -17.542 -1.258 10.843 1.00 96.81 84 PRO A N 1
ATOM 665 C CA . PRO A 1 84 ? -17.626 -1.417 9.387 1.00 96.81 84 PRO A CA 1
ATOM 666 C C . PRO A 1 84 ? -16.251 -1.484 8.703 1.00 96.81 84 PRO A C 1
ATOM 668 O O . PRO A 1 84 ? -16.175 -1.857 7.531 1.00 96.81 84 PRO A O 1
ATOM 671 N N . PHE A 1 85 ? -15.175 -1.113 9.409 1.00 98.50 85 PHE A N 1
ATOM 672 C CA . PHE A 1 85 ? -13.812 -1.129 8.890 1.00 98.5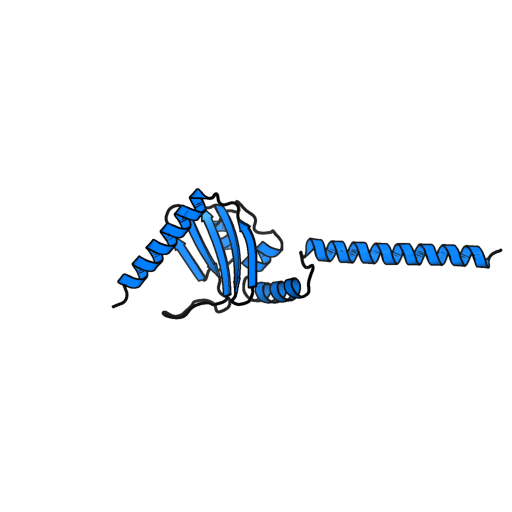0 85 PHE A CA 1
ATOM 673 C C . PHE A 1 85 ? -12.962 -2.204 9.558 1.00 98.50 85 PHE A C 1
ATOM 675 O O . PHE A 1 85 ? -13.022 -2.406 10.767 1.00 98.50 85 PHE A O 1
ATOM 682 N N . LEU A 1 86 ? -12.084 -2.810 8.765 1.00 98.12 86 LEU A N 1
ATOM 683 C CA . LEU A 1 86 ? -11.011 -3.672 9.236 1.00 98.12 86 LEU A CA 1
ATOM 684 C C . LEU A 1 86 ? -9.680 -3.039 8.835 1.00 98.12 86 LEU A C 1
ATOM 686 O O . LEU A 1 86 ? -9.420 -2.855 7.645 1.00 98.12 86 LEU A O 1
ATOM 690 N N . ARG A 1 87 ? -8.831 -2.713 9.809 1.00 97.44 87 ARG A N 1
ATOM 691 C CA . ARG A 1 87 ? -7.464 -2.249 9.545 1.00 97.44 87 ARG A CA 1
ATOM 692 C C . ARG A 1 87 ? -6.488 -3.394 9.764 1.00 97.44 87 ARG A C 1
ATOM 694 O O . ARG A 1 87 ? -6.559 -4.091 10.771 1.00 97.44 87 ARG A O 1
ATOM 701 N N . ILE A 1 88 ? -5.556 -3.562 8.838 1.00 96.62 88 ILE A N 1
ATOM 702 C CA . ILE A 1 88 ? -4.546 -4.614 8.882 1.00 96.62 88 ILE A CA 1
ATOM 703 C C . ILE A 1 88 ? -3.172 -3.987 8.757 1.00 96.62 88 ILE A C 1
ATOM 705 O O . ILE A 1 88 ? -2.894 -3.313 7.767 1.00 96.62 88 ILE A O 1
ATOM 709 N N . ASP A 1 89 ? -2.307 -4.259 9.727 1.00 95.25 89 ASP A N 1
ATOM 710 C CA . ASP A 1 89 ? -0.952 -3.727 9.754 1.00 95.25 89 ASP A CA 1
ATOM 711 C C . ASP A 1 89 ? 0.091 -4.850 9.642 1.00 95.25 89 ASP A C 1
ATOM 713 O O . ASP A 1 89 ? -0.015 -5.918 10.256 1.00 95.25 89 ASP A O 1
ATOM 717 N N . TYR A 1 90 ? 1.122 -4.570 8.847 1.00 94.75 90 TYR A N 1
ATOM 718 C CA . TYR A 1 90 ? 2.288 -5.412 8.611 1.00 94.75 90 TYR A CA 1
ATOM 719 C C . TYR A 1 90 ? 3.545 -4.635 8.992 1.00 94.75 90 TYR A C 1
ATOM 721 O O . TYR A 1 90 ? 3.791 -3.555 8.442 1.00 94.75 90 TYR A O 1
ATOM 729 N N . TYR A 1 91 ? 4.364 -5.202 9.873 1.00 92.88 91 TYR A N 1
ATOM 730 C CA . TYR A 1 91 ? 5.601 -4.602 10.357 1.00 92.88 91 TYR A CA 1
ATOM 731 C C . TYR A 1 91 ? 6.824 -5.439 9.956 1.00 92.88 91 TYR A C 1
ATOM 733 O O . TYR A 1 91 ? 6.769 -6.669 9.949 1.00 92.88 91 TYR A O 1
ATOM 741 N N . PRO A 1 92 ? 7.954 -4.791 9.630 1.00 87.75 92 PRO A N 1
ATOM 742 C CA . PRO A 1 92 ? 9.168 -5.477 9.191 1.00 87.75 92 PRO A CA 1
ATOM 743 C C . PRO A 1 92 ? 9.786 -6.372 10.264 1.00 87.75 92 PRO A C 1
ATOM 745 O O . PRO A 1 92 ? 10.429 -7.366 9.930 1.00 87.75 92 PRO A O 1
ATOM 748 N N . THR A 1 93 ? 9.622 -6.007 11.535 1.00 84.19 93 THR A N 1
ATOM 749 C CA . THR A 1 93 ? 10.203 -6.701 12.691 1.00 84.19 93 THR A CA 1
ATOM 750 C C . THR A 1 93 ? 9.313 -7.815 13.238 1.00 84.19 93 THR A C 1
ATOM 752 O O . THR A 1 93 ? 9.696 -8.465 14.205 1.00 84.19 93 THR A O 1
ATOM 755 N N . GLY A 1 94 ? 8.157 -8.068 12.618 1.00 82.94 94 GLY A N 1
ATOM 756 C CA . GLY A 1 94 ? 7.168 -8.997 13.148 1.00 82.94 94 GLY A CA 1
ATOM 757 C C . GLY A 1 94 ? 6.336 -8.373 14.268 1.00 82.94 94 GLY A C 1
ATOM 758 O O . GLY A 1 94 ? 6.015 -7.183 14.226 1.00 82.94 94 GLY A O 1
ATOM 759 N N . ASP A 1 95 ? 5.965 -9.196 15.245 1.00 83.69 95 ASP A N 1
ATOM 760 C CA . ASP A 1 95 ? 5.108 -8.780 16.352 1.00 83.69 95 ASP A CA 1
ATOM 761 C C . ASP A 1 95 ? 5.868 -7.837 17.291 1.00 83.69 95 ASP A C 1
ATOM 763 O O . ASP A 1 95 ? 7.036 -8.054 17.614 1.00 83.69 95 ASP A O 1
ATOM 767 N N . LEU A 1 96 ? 5.202 -6.760 17.699 1.00 84.94 96 LEU A N 1
ATOM 768 C CA . LEU A 1 96 ? 5.764 -5.746 18.588 1.00 84.94 96 LEU A CA 1
ATOM 769 C C . LEU A 1 96 ? 5.526 -6.132 20.048 1.00 84.94 96 LEU A C 1
ATOM 771 O O . LEU A 1 96 ? 4.452 -6.639 20.385 1.00 84.94 96 LEU A O 1
ATOM 775 N N . SER A 1 97 ? 6.490 -5.843 20.925 1.00 84.44 97 SER A N 1
ATOM 776 C CA . SER A 1 97 ? 6.276 -5.977 22.369 1.00 84.44 97 SER A CA 1
ATOM 777 C C . SER A 1 97 ? 5.364 -4.852 22.877 1.00 84.44 97 SER A C 1
ATOM 779 O O . SER A 1 97 ? 5.277 -3.790 22.252 1.00 84.44 97 SER A O 1
ATOM 781 N N . PRO A 1 98 ? 4.696 -5.023 24.032 1.00 81.12 98 PRO A N 1
ATOM 782 C CA . PRO A 1 98 ? 3.986 -3.921 24.675 1.00 81.12 98 PRO A CA 1
ATOM 783 C C . PRO A 1 98 ? 4.919 -2.720 24.903 1.00 81.12 98 PRO A C 1
ATOM 785 O O . PRO A 1 98 ? 5.967 -2.861 25.527 1.00 81.12 98 PRO A O 1
ATOM 788 N N . GLY A 1 99 ? 4.532 -1.547 24.395 1.00 79.44 99 GLY A N 1
ATOM 789 C CA . GLY A 1 99 ? 5.325 -0.313 24.474 1.00 79.44 99 GLY A CA 1
ATOM 790 C C . GLY A 1 99 ? 6.228 -0.040 23.265 1.00 79.44 99 GLY A C 1
ATOM 791 O O . GLY A 1 99 ? 6.702 1.087 23.121 1.00 79.44 99 GLY A O 1
ATOM 792 N N . ASP A 1 100 ? 6.412 -1.010 22.365 1.00 84.88 100 ASP A N 1
ATOM 793 C CA . ASP A 1 100 ? 7.145 -0.795 21.118 1.00 84.88 100 ASP A CA 1
ATOM 794 C C . ASP A 1 100 ? 6.270 -0.080 20.079 1.00 84.88 100 ASP A C 1
ATOM 796 O O . ASP A 1 100 ? 5.066 -0.318 19.956 1.00 84.88 100 ASP A O 1
ATOM 800 N N . ILE A 1 101 ? 6.897 0.782 19.278 1.00 83.94 101 ILE A N 1
ATOM 801 C CA . ILE A 1 101 ? 6.248 1.493 18.175 1.00 83.94 101 ILE A CA 1
ATOM 802 C C . ILE A 1 101 ? 6.977 1.131 16.886 1.00 83.94 101 ILE A C 1
ATOM 804 O O . ILE A 1 101 ? 8.171 1.402 16.749 1.00 83.94 101 ILE A 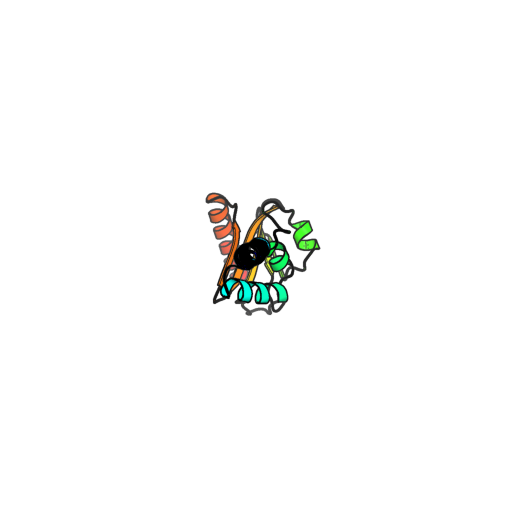O 1
ATOM 808 N N . SER A 1 102 ? 6.261 0.560 15.912 1.00 89.12 102 SER A N 1
ATOM 809 C CA . SER A 1 102 ? 6.840 0.384 14.581 1.00 89.12 102 SER A CA 1
ATOM 810 C C . SER A 1 102 ? 6.877 1.714 13.838 1.00 89.12 102 SER A C 1
ATOM 812 O O . SER A 1 102 ? 5.849 2.352 13.602 1.00 89.12 102 SER A O 1
ATOM 814 N N . LEU A 1 103 ? 8.079 2.109 13.429 1.00 91.31 103 LEU A N 1
ATOM 815 C CA . LEU A 1 103 ? 8.333 3.331 12.669 1.00 91.31 103 LEU A CA 1
ATOM 816 C C . LEU A 1 103 ? 8.201 3.145 11.156 1.00 91.31 103 LEU A C 1
ATOM 818 O O . LEU A 1 103 ? 8.316 4.117 10.412 1.00 91.31 103 LEU A O 1
ATOM 822 N N . GLU A 1 104 ? 7.976 1.916 10.699 1.00 93.94 104 GLU A N 1
ATOM 823 C CA . GLU A 1 104 ? 7.694 1.585 9.308 1.00 93.94 104 GLU A CA 1
ATOM 824 C C . GLU A 1 104 ? 6.729 0.401 9.200 1.00 93.94 104 GLU A C 1
ATOM 826 O O . GLU A 1 104 ? 6.642 -0.454 10.080 1.00 93.94 104 GLU A O 1
ATOM 831 N N . GLY A 1 105 ? 5.968 0.348 8.115 1.00 95.00 105 GLY A N 1
ATOM 832 C CA . GLY A 1 105 ? 4.982 -0.704 7.934 1.00 95.00 105 GLY A CA 1
ATOM 833 C C . GLY A 1 105 ? 4.203 -0.591 6.638 1.00 95.00 105 GLY A C 1
ATOM 834 O O . GLY A 1 105 ? 4.421 0.294 5.808 1.00 95.00 105 GLY A O 1
ATOM 835 N N . THR A 1 106 ? 3.289 -1.533 6.452 1.00 96.75 106 THR A N 1
ATOM 836 C CA . THR A 1 106 ? 2.242 -1.471 5.432 1.00 96.75 106 THR A CA 1
ATOM 837 C C . THR A 1 106 ? 0.905 -1.626 6.124 1.00 96.75 106 THR A C 1
ATOM 839 O O . THR A 1 106 ? 0.736 -2.552 6.909 1.00 96.75 106 THR A O 1
ATOM 842 N N . SER A 1 107 ? -0.016 -0.713 5.846 1.00 97.19 107 SER A N 1
ATOM 843 C CA . SER A 1 107 ? -1.363 -0.719 6.397 1.00 97.19 107 SER A CA 1
ATOM 844 C C . SER A 1 107 ? -2.372 -0.855 5.268 1.00 97.19 107 SER A C 1
ATOM 846 O O . SER A 1 107 ? -2.222 -0.239 4.206 1.00 97.19 107 SER A O 1
ATOM 848 N N . LEU A 1 108 ? -3.378 -1.688 5.499 1.00 98.19 108 LEU A N 1
ATOM 849 C CA . LEU A 1 108 ? -4.525 -1.878 4.628 1.00 98.19 108 LEU A CA 1
ATOM 850 C C . LEU A 1 108 ? -5.783 -1.528 5.410 1.00 98.19 108 LEU A C 1
ATOM 852 O O . LEU A 1 108 ? -5.911 -1.921 6.570 1.00 98.19 108 LEU A O 1
ATOM 856 N N . THR A 1 109 ? -6.739 -0.896 4.746 1.00 98.50 109 THR A N 1
ATOM 857 C CA . THR A 1 109 ? -8.081 -0.709 5.291 1.00 98.50 109 THR A CA 1
ATOM 858 C C . THR A 1 109 ? -9.081 -1.377 4.367 1.00 98.50 109 THR A C 1
ATOM 860 O O . THR A 1 109 ? -9.110 -1.122 3.158 1.00 98.50 109 THR A O 1
ATOM 863 N N . ALA A 1 110 ? -9.912 -2.237 4.943 1.00 98.50 110 ALA A N 1
ATOM 864 C CA . ALA A 1 110 ? -11.071 -2.815 4.295 1.00 98.50 110 ALA A CA 1
ATOM 865 C C . ALA A 1 110 ? -12.358 -2.254 4.899 1.00 98.50 110 ALA A C 1
ATOM 867 O O . ALA A 1 110 ? -12.398 -1.916 6.080 1.00 98.50 110 ALA A O 1
ATOM 868 N N . LYS A 1 111 ? -13.411 -2.206 4.091 1.00 98.50 111 LYS A N 1
ATOM 869 C CA . LYS A 1 111 ? -14.786 -1.946 4.507 1.00 98.50 111 LYS A CA 1
ATOM 870 C C . LYS A 1 111 ? -15.667 -3.054 3.952 1.00 98.50 111 LYS A C 1
ATOM 872 O O . LYS A 1 111 ? -15.515 -3.418 2.785 1.00 98.50 111 LYS A O 1
ATOM 877 N N . ASP A 1 112 ? -16.528 -3.629 4.787 1.00 97.31 112 ASP A N 1
ATOM 878 C CA . ASP A 1 112 ? -17.437 -4.717 4.391 1.00 97.31 112 ASP A CA 1
ATOM 879 C C . ASP A 1 112 ? -16.705 -5.877 3.667 1.00 97.31 112 ASP A C 1
ATOM 881 O O . ASP A 1 112 ? -17.159 -6.417 2.657 1.00 97.31 112 ASP A O 1
ATOM 885 N N . GLY A 1 113 ? -15.504 -6.221 4.150 1.00 97.50 113 GLY A N 1
ATOM 886 C CA . GLY A 1 113 ? -14.665 -7.292 3.597 1.00 97.50 113 GLY A CA 1
ATOM 887 C C . GLY A 1 113 ? -13.884 -6.944 2.320 1.00 97.50 113 GLY A C 1
ATOM 888 O O . GLY A 1 113 ? -13.205 -7.816 1.771 1.00 97.50 113 GLY A O 1
ATOM 889 N N . ARG A 1 114 ? -13.932 -5.694 1.839 1.00 98.44 114 ARG A N 1
ATOM 890 C CA . ARG A 1 114 ? -13.241 -5.243 0.616 1.00 98.44 114 ARG A CA 1
ATOM 891 C C . ARG A 1 114 ? -12.239 -4.136 0.887 1.00 98.44 114 ARG A C 1
ATOM 893 O O . ARG A 1 114 ? -12.550 -3.180 1.586 1.00 98.44 114 ARG A O 1
ATOM 900 N N . LEU A 1 115 ? -11.053 -4.228 0.287 1.00 98.38 115 LEU A N 1
ATOM 901 C CA . LEU A 1 115 ? -10.023 -3.195 0.418 1.00 98.38 115 LEU A CA 1
ATOM 902 C C . LEU A 1 115 ? -10.458 -1.857 -0.189 1.00 98.38 115 LEU A C 1
ATOM 904 O O . LEU A 1 115 ? -10.818 -1.800 -1.364 1.00 98.38 115 LEU A O 1
ATOM 908 N N . ILE A 1 116 ? -10.340 -0.783 0.589 1.00 98.50 116 ILE A N 1
ATOM 909 C CA . ILE A 1 116 ? -10.615 0.596 0.155 1.00 98.50 116 ILE A CA 1
ATOM 910 C C . ILE A 1 116 ? -9.356 1.467 0.147 1.00 98.50 116 ILE A C 1
ATOM 912 O O . ILE A 1 116 ? -9.249 2.381 -0.667 1.00 98.50 116 ILE A O 1
ATOM 916 N N . SER A 1 117 ? -8.354 1.148 0.968 1.00 98.56 117 SER A N 1
ATOM 917 C CA . SER A 1 117 ? -7.068 1.841 0.933 1.00 98.56 117 SER A CA 1
ATOM 918 C C . SER A 1 117 ? -5.909 0.927 1.313 1.00 98.56 117 SER A C 1
ATOM 920 O O . SER A 1 117 ? -6.066 -0.071 2.023 1.00 98.56 117 SER A O 1
ATOM 922 N N . ALA A 1 118 ? -4.733 1.250 0.782 1.00 98.38 118 ALA A N 1
ATOM 923 C CA . ALA A 1 118 ? -3.493 0.561 1.095 1.00 98.38 118 ALA A CA 1
ATOM 924 C C . ALA A 1 118 ? -2.299 1.507 0.952 1.00 98.38 118 ALA A C 1
ATOM 926 O O . ALA A 1 118 ? -2.136 2.199 -0.063 1.00 98.38 118 ALA A O 1
ATOM 927 N N . GLY A 1 119 ? -1.407 1.479 1.939 1.00 97.56 119 GLY A N 1
ATOM 928 C CA . GLY A 1 119 ? -0.201 2.296 1.936 1.00 97.56 119 GLY A CA 1
ATOM 929 C C . GLY A 1 119 ? 0.945 1.669 2.715 1.00 97.56 119 GLY A C 1
ATOM 930 O O . GLY A 1 119 ? 0.740 0.951 3.688 1.00 97.56 119 GLY A O 1
ATOM 931 N N . SER A 1 120 ? 2.169 1.967 2.293 1.00 97.44 120 SER A N 1
ATOM 932 C CA . SER A 1 120 ? 3.374 1.722 3.083 1.00 97.44 120 SER A CA 1
ATOM 933 C C . SER A 1 120 ? 3.900 3.042 3.632 1.00 97.44 120 SER A C 1
ATOM 935 O O . SER A 1 120 ? 3.860 4.069 2.953 1.00 97.44 120 SER A O 1
ATOM 937 N N . TYR A 1 121 ? 4.422 3.015 4.848 1.00 95.94 121 TYR A N 1
ATOM 938 C CA . TYR A 1 121 ? 4.939 4.195 5.526 1.00 95.94 121 TYR A CA 1
ATOM 939 C C . TYR A 1 121 ? 6.242 3.880 6.253 1.00 95.94 121 TYR A C 1
ATOM 941 O O . TYR A 1 121 ? 6.527 2.730 6.587 1.00 95.94 121 TYR A O 1
ATOM 949 N N . GLY A 1 122 ? 7.020 4.925 6.492 1.00 94.44 122 GLY A N 1
ATOM 950 C CA . GLY A 1 122 ? 8.214 4.930 7.316 1.00 94.44 122 GLY A CA 1
ATOM 951 C C . GLY A 1 122 ? 8.567 6.359 7.726 1.00 94.44 122 GLY A C 1
ATOM 952 O O . GLY A 1 122 ? 8.030 7.311 7.164 1.00 94.44 122 GLY A O 1
ATOM 953 N N . CYS A 1 123 ? 9.520 6.549 8.640 1.00 91.94 123 CYS A N 1
ATOM 954 C CA . CYS A 1 123 ? 9.954 7.902 9.032 1.00 91.94 123 CYS A CA 1
ATOM 955 C C . CYS A 1 123 ? 10.396 8.789 7.856 1.00 91.94 123 CYS A C 1
ATOM 957 O O . CYS A 1 123 ? 10.282 10.007 7.925 1.00 91.94 123 CYS A O 1
ATOM 959 N N . THR A 1 124 ? 10.938 8.190 6.793 1.00 93.44 124 THR A N 1
ATOM 960 C CA . THR A 1 124 ? 11.499 8.917 5.645 1.00 93.44 124 THR A CA 1
ATOM 961 C C . THR A 1 124 ? 10.728 8.709 4.348 1.00 93.44 124 THR A C 1
ATOM 963 O O . THR A 1 124 ? 11.171 9.175 3.298 1.00 93.44 124 THR A O 1
ATOM 966 N N . PHE A 1 125 ? 9.602 7.992 4.379 1.00 94.12 125 PHE A N 1
ATOM 967 C CA . PHE A 1 125 ? 8.824 7.733 3.175 1.00 94.12 125 PHE A CA 1
ATOM 968 C C . PHE A 1 125 ? 7.348 7.495 3.476 1.00 94.12 125 PHE A C 1
ATOM 970 O O . PHE A 1 125 ? 6.971 6.933 4.499 1.00 94.12 125 PHE A O 1
ATOM 977 N N . GLN A 1 126 ? 6.513 7.828 2.503 1.00 95.69 126 GLN A N 1
ATOM 978 C CA . GLN A 1 126 ? 5.129 7.392 2.457 1.00 95.69 126 GLN A CA 1
ATOM 979 C C . GLN A 1 126 ? 4.806 7.013 1.019 1.00 95.69 126 GLN A C 1
ATOM 981 O O . GLN A 1 126 ? 5.189 7.708 0.076 1.00 95.69 126 GLN A O 1
ATOM 986 N N . ARG A 1 127 ? 4.119 5.890 0.841 1.00 95.62 127 ARG A N 1
ATOM 987 C CA . ARG A 1 127 ? 3.642 5.433 -0.458 1.00 95.62 127 ARG A CA 1
ATOM 988 C C . ARG A 1 127 ? 2.206 4.976 -0.328 1.00 95.62 127 ARG A C 1
ATOM 990 O O . ARG A 1 127 ? 1.932 3.962 0.302 1.00 95.62 127 ARG A O 1
ATOM 997 N N . ILE A 1 128 ? 1.315 5.703 -0.982 1.00 97.12 128 ILE A N 1
ATOM 998 C CA . ILE A 1 128 ? -0.080 5.308 -1.147 1.00 97.12 128 ILE A CA 1
ATOM 999 C C . ILE A 1 128 ? -0.161 4.502 -2.444 1.00 97.12 128 ILE A C 1
ATOM 1001 O O . ILE A 1 128 ? 0.252 4.988 -3.499 1.00 97.12 128 ILE A O 1
ATOM 1005 N N . TYR A 1 129 ? -0.639 3.260 -2.370 1.00 96.81 129 TYR A N 1
ATOM 1006 C CA . TYR A 1 129 ? -0.873 2.446 -3.569 1.00 96.81 129 TYR A CA 1
ATOM 1007 C C . TYR A 1 129 ? -2.222 2.784 -4.185 1.00 96.81 129 TYR A C 1
ATOM 1009 O O . TYR A 1 129 ? -2.329 2.938 -5.401 1.00 96.81 129 TYR A O 1
ATOM 1017 N N . PHE A 1 130 ? -3.228 2.910 -3.325 1.00 98.19 130 PHE A N 1
ATOM 1018 C CA . PHE A 1 130 ? -4.554 3.392 -3.655 1.00 98.19 130 PHE A CA 1
ATOM 1019 C C . PHE A 1 130 ? -5.265 3.862 -2.388 1.00 98.19 130 PHE A C 1
ATOM 1021 O O . PHE A 1 130 ? -5.008 3.363 -1.291 1.00 98.19 130 PHE A O 1
ATOM 1028 N N . ASP A 1 131 ? -6.186 4.794 -2.577 1.00 98.25 131 ASP A N 1
ATOM 1029 C CA . ASP A 1 131 ? -7.189 5.186 -1.601 1.00 98.25 131 ASP A CA 1
ATOM 1030 C C . ASP A 1 131 ? -8.439 5.577 -2.3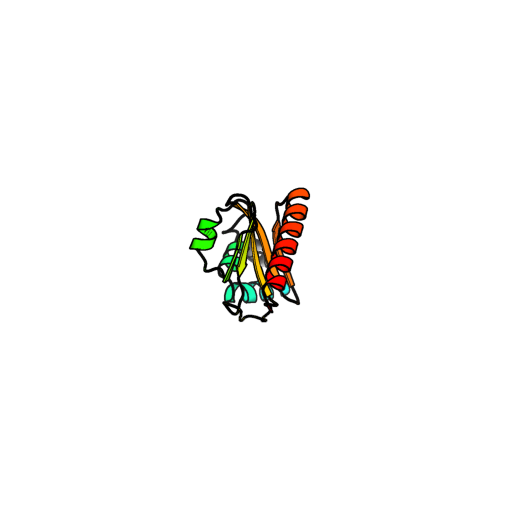90 1.00 98.25 131 ASP A C 1
ATOM 1032 O O . ASP A 1 131 ? -8.409 6.519 -3.183 1.00 98.25 131 ASP A O 1
ATOM 1036 N N . VAL A 1 132 ? -9.490 4.771 -2.265 1.00 98.44 132 VAL A N 1
ATOM 1037 C CA . VAL A 1 132 ? -10.784 4.988 -2.929 1.00 98.44 132 VAL A CA 1
ATOM 1038 C C . VAL A 1 132 ? -11.881 5.339 -1.924 1.00 98.44 132 VAL A C 1
ATOM 1040 O O . VAL A 1 132 ? -13.062 5.295 -2.262 1.00 98.44 132 VAL A O 1
ATOM 1043 N N . SER A 1 133 ? -11.491 5.671 -0.694 1.00 97.44 133 SER A N 1
ATOM 1044 C CA . SER A 1 133 ? -12.404 6.033 0.384 1.00 97.44 133 SER A CA 1
ATOM 1045 C C . SER A 1 133 ? -13.037 7.398 0.112 1.00 97.44 133 SER A C 1
ATOM 1047 O O . SER A 1 133 ? -12.398 8.325 -0.394 1.00 97.44 133 SER A O 1
ATOM 1049 N N . THR A 1 134 ? -14.303 7.546 0.477 1.00 98.06 134 THR A N 1
ATOM 1050 C CA . THR A 1 134 ? -14.986 8.843 0.464 1.00 98.06 134 THR A CA 1
ATOM 1051 C C . THR A 1 134 ? -14.548 9.714 1.647 1.00 98.06 134 THR A C 1
ATOM 1053 O O . THR A 1 134 ? -13.969 9.234 2.624 1.00 98.06 134 THR A O 1
ATOM 1056 N N . ALA A 1 135 ? -14.846 11.015 1.590 1.00 97.69 135 ALA A N 1
ATOM 1057 C CA . ALA A 1 135 ? -14.538 11.934 2.689 1.00 97.69 135 ALA A CA 1
ATOM 1058 C C . ALA A 1 135 ? -15.244 11.538 4.001 1.00 97.69 135 ALA A C 1
ATOM 1060 O O . ALA A 1 135 ? -14.618 11.565 5.061 1.00 97.69 135 ALA A O 1
ATOM 1061 N N . ASP A 1 136 ? -16.507 11.112 3.918 1.00 98.12 136 ASP A N 1
ATOM 1062 C CA . ASP A 1 136 ? -17.292 10.678 5.079 1.00 98.12 136 ASP A CA 1
ATOM 1063 C C . ASP A 1 136 ? -16.732 9.387 5.687 1.00 98.12 136 ASP A C 1
ATOM 1065 O O . ASP A 1 136 ? -16.639 9.258 6.908 1.00 98.12 136 ASP A O 1
ATOM 1069 N N . GLU A 1 137 ? -16.292 8.446 4.846 1.00 97.69 137 GLU A N 1
ATOM 1070 C CA . GLU A 1 137 ? -15.631 7.219 5.301 1.00 97.69 137 GLU A CA 1
ATOM 1071 C C . GLU A 1 137 ? -14.306 7.517 5.998 1.00 97.69 137 GLU A C 1
ATOM 1073 O O . GLU A 1 137 ? -14.051 6.971 7.069 1.00 97.69 137 GLU A O 1
ATOM 1078 N N . ASN A 1 138 ? -13.500 8.425 5.445 1.00 97.25 138 ASN A N 1
ATOM 1079 C CA . ASN A 1 138 ? -12.247 8.853 6.062 1.00 97.25 138 ASN A CA 1
ATOM 1080 C C . ASN A 1 138 ? -12.478 9.532 7.419 1.00 97.25 138 ASN A C 1
ATOM 1082 O O . ASN A 1 138 ? -11.754 9.252 8.377 1.00 97.25 138 ASN A O 1
ATOM 1086 N N . ALA A 1 139 ? -13.502 10.384 7.527 1.00 97.69 139 ALA A N 1
ATOM 1087 C CA . ALA A 1 139 ? -13.863 11.042 8.780 1.00 97.69 139 ALA A CA 1
ATOM 1088 C C . ALA A 1 139 ? -14.343 10.036 9.841 1.00 97.69 139 ALA A C 1
ATOM 1090 O O . ALA A 1 139 ? -13.903 10.091 10.993 1.00 97.69 139 ALA A O 1
ATOM 1091 N N . LEU A 1 140 ? -15.204 9.090 9.452 1.00 97.94 140 LEU A N 1
ATOM 1092 C CA . LEU A 1 140 ? -15.687 8.037 10.342 1.00 97.94 140 LEU A CA 1
ATOM 1093 C C . LEU A 1 140 ? -14.545 7.118 10.796 1.00 97.94 140 LEU A C 1
ATOM 1095 O O . LEU A 1 140 ? -14.415 6.847 11.988 1.00 97.94 140 LEU A O 1
ATOM 1099 N N . TYR A 1 141 ? -13.690 6.682 9.871 1.00 97.38 141 TYR A N 1
ATOM 1100 C CA . TYR A 1 141 ? -12.533 5.845 10.177 1.00 97.38 141 TYR A CA 1
ATOM 1101 C C . TYR A 1 141 ? -11.574 6.534 11.154 1.00 97.38 141 TYR A C 1
ATOM 1103 O O . TYR A 1 141 ? -11.188 5.936 12.157 1.00 97.38 141 TYR A O 1
ATOM 1111 N N . ALA A 1 142 ? -11.233 7.806 10.918 1.00 97.06 142 ALA A N 1
ATOM 1112 C CA . ALA A 1 142 ? -10.358 8.570 11.807 1.00 97.06 142 ALA A CA 1
ATOM 1113 C C . ALA A 1 142 ? -10.918 8.654 13.236 1.00 97.06 142 ALA A C 1
ATOM 1115 O O . ALA A 1 142 ? -10.181 8.467 14.207 1.00 97.06 142 ALA A O 1
ATOM 1116 N N . ARG A 1 143 ? -12.232 8.872 13.365 1.00 97.94 143 ARG A N 1
ATOM 1117 C CA . ARG A 1 143 ? -12.918 8.871 14.658 1.00 97.94 143 ARG A CA 1
ATOM 1118 C C . ARG A 1 143 ? -12.815 7.511 15.359 1.00 97.94 143 ARG A C 1
ATOM 1120 O O . ARG A 1 143 ? -12.428 7.470 16.522 1.00 97.94 143 ARG A O 1
ATOM 1127 N N . LEU A 1 144 ? -13.114 6.416 14.659 1.00 97.06 144 LEU A N 1
ATOM 1128 C CA . LEU A 1 144 ? -13.085 5.059 15.223 1.00 97.06 144 LEU A CA 1
ATOM 1129 C C . LEU A 1 144 ? -11.671 4.633 15.644 1.00 97.06 144 LEU A C 1
ATOM 1131 O O . LEU A 1 144 ? -11.491 4.017 16.693 1.00 97.06 144 LEU A O 1
ATOM 1135 N N . VAL A 1 145 ? -10.649 5.015 14.871 1.00 94.81 145 VAL A N 1
ATOM 1136 C CA . VAL A 1 145 ? -9.246 4.813 15.258 1.00 94.81 145 VAL A CA 1
ATOM 1137 C C . VAL A 1 145 ? -8.944 5.551 16.562 1.00 94.81 145 VAL A C 1
ATOM 1139 O O . VAL A 1 145 ? -8.387 4.943 17.476 1.00 94.81 145 VAL A O 1
ATOM 1142 N N . GLN A 1 146 ? -9.343 6.819 16.689 1.00 95.25 146 GLN A N 1
ATOM 1143 C CA . GLN A 1 146 ? -9.113 7.587 17.914 1.00 95.25 146 GLN A CA 1
ATOM 1144 C C . GLN A 1 146 ? -9.830 6.975 19.126 1.00 95.25 146 GLN A C 1
ATOM 1146 O O . GLN A 1 146 ? -9.225 6.841 20.188 1.00 95.25 146 GLN A O 1
ATOM 1151 N N . GLU A 1 147 ? -11.089 6.558 18.965 1.00 95.19 147 GLU A N 1
ATOM 1152 C CA . GLU A 1 147 ? -11.851 5.861 20.010 1.00 95.19 147 GLU A CA 1
ATOM 1153 C C . GLU A 1 147 ? -11.138 4.564 20.440 1.00 95.19 147 GLU A C 1
ATOM 1155 O O . GLU A 1 147 ? -10.980 4.314 21.636 1.00 95.19 147 GLU A O 1
ATOM 1160 N N . SER A 1 148 ? -10.601 3.790 19.487 1.00 91.94 148 SER A N 1
ATOM 1161 C CA . SER A 1 148 ? -9.848 2.562 19.782 1.00 91.94 148 SER A CA 1
ATOM 1162 C C . SER A 1 148 ? -8.530 2.807 20.532 1.00 91.94 148 SER A C 1
ATOM 1164 O O . SER A 1 148 ? -8.145 2.000 21.380 1.00 91.94 148 SER A O 1
ATOM 1166 N N . ILE A 1 149 ? -7.839 3.918 20.250 1.00 89.50 149 ILE A N 1
ATOM 1167 C CA . ILE A 1 149 ? -6.601 4.311 20.942 1.00 89.50 149 ILE A CA 1
ATOM 1168 C C . ILE A 1 149 ? -6.915 4.707 22.387 1.00 89.50 149 ILE A C 1
ATOM 1170 O O . ILE A 1 149 ? -6.249 4.243 23.317 1.00 89.50 149 ILE A O 1
ATOM 1174 N N . ASN A 1 150 ? -7.953 5.523 22.580 1.00 90.81 150 ASN A N 1
ATOM 1175 C CA . ASN A 1 150 ? -8.384 5.964 23.905 1.00 90.81 150 ASN A CA 1
ATOM 1176 C C . ASN A 1 150 ? -8.772 4.758 24.775 1.00 90.81 150 ASN A C 1
ATOM 1178 O O . ASN A 1 150 ? -8.246 4.605 25.875 1.00 90.81 150 ASN A O 1
ATOM 1182 N N . ALA A 1 151 ? -9.576 3.837 24.231 1.00 89.31 151 ALA A N 1
ATOM 1183 C CA . ALA A 1 151 ? -10.001 2.627 24.933 1.00 89.31 151 ALA A CA 1
ATOM 1184 C C . ALA A 1 151 ? -8.828 1.732 25.378 1.00 89.31 151 ALA A C 1
ATOM 1186 O O . ALA A 1 151 ? -8.899 1.097 26.424 1.00 89.31 151 ALA A O 1
ATOM 1187 N N . ARG A 1 152 ? -7.725 1.680 24.618 1.00 83.06 152 ARG A N 1
ATOM 1188 C CA . ARG A 1 152 ? -6.524 0.915 25.009 1.00 83.06 152 ARG A CA 1
ATOM 1189 C C . ARG A 1 152 ? -5.718 1.591 26.110 1.00 83.06 152 ARG A C 1
ATOM 1191 O O . ARG A 1 152 ? -5.092 0.907 26.914 1.00 83.06 152 ARG A O 1
ATOM 1198 N N . THR A 1 153 ? -5.727 2.918 26.137 1.00 81.69 153 THR A N 1
ATOM 1199 C CA . THR A 1 153 ? -4.967 3.697 27.121 1.00 81.69 153 THR A CA 1
ATOM 1200 C C . THR A 1 153 ? -5.586 3.565 28.514 1.00 81.69 153 THR A C 1
ATOM 1202 O O . THR A 1 153 ? -4.863 3.477 29.498 1.00 81.69 153 THR A O 1
ATOM 1205 N N . GLU A 1 154 ? -6.914 3.455 28.603 1.00 78.06 154 GLU A N 1
ATOM 1206 C CA . GLU A 1 154 ? -7.643 3.319 29.875 1.00 78.06 154 GLU A CA 1
ATOM 1207 C C . GLU A 1 154 ? -7.454 1.959 30.574 1.00 78.06 154 GLU A C 1
ATOM 1209 O O . GLU A 1 154 ? -7.710 1.840 31.770 1.00 78.06 154 GLU A O 1
ATOM 1214 N N . VAL A 1 155 ? -6.990 0.928 29.860 1.00 68.69 155 VAL A N 1
ATOM 1215 C CA . VAL A 1 155 ? -6.877 -0.452 30.378 1.00 68.69 155 VAL A CA 1
ATOM 1216 C C . VAL A 1 155 ? -5.497 -0.745 30.992 1.00 68.69 155 VAL A C 1
ATOM 1218 O O . VAL A 1 155 ? -5.288 -1.820 31.550 1.00 68.69 155 VAL A O 1
ATOM 1221 N N . THR A 1 156 ? -4.554 0.200 30.937 1.00 55.97 156 THR A N 1
ATOM 1222 C CA . THR A 1 156 ? -3.189 0.009 31.460 1.00 55.97 156 THR A CA 1
ATOM 1223 C C . THR A 1 156 ? -3.016 0.780 32.783 1.00 55.97 156 THR A C 1
ATOM 1225 O O . THR A 1 156 ? -2.806 1.992 32.721 1.00 55.97 156 THR A O 1
ATOM 1228 N N . PRO A 1 157 ? -3.168 0.138 33.964 1.00 52.91 157 PRO A N 1
ATOM 1229 C CA . PRO A 1 157 ? -2.905 0.755 35.270 1.00 52.91 157 PRO A CA 1
ATOM 1230 C C . PRO A 1 157 ? -1.412 0.975 35.551 1.00 52.91 157 PRO A C 1
ATOM 1232 O O . PRO A 1 157 ? -0.577 0.208 35.015 1.00 52.91 157 PRO A O 1
#

Sequence (157 aa):
MGRALLRTRKRRITTCAVSLCLVAILSACSYWRIWSYGDLSLYLRLRRHSPVAHALWHGAVLPGSQIDQVIAMSRPNFIYDLGPFLRIDYYPTGDLSPGDISLEGTSLTAKDGRLISAGSYGCTFQRIYFDVSTADENALYARLVQESINARTEVTP

pLDDT: mean 91.9, std 8.42, range [52.91, 98.56]